Protein AF-A0A0S8IGB0-F1 (afdb_monomer_lite)

Radius of gyration: 24.28 Å; chains: 1; bounding box: 56×36×68 Å

Secondary structure (DSSP, 8-state):
-HHHHHH-HHHHHHHHHTT-EEEETTSTT----GGGHHHHHTTPEEEEEEE-TTS-EEEEEE---EEE-TTS-EEESS-TTEEEEE-TT--EEEEEPPP-PPP--HHHHHHHHHHH---TTS-PPPTT---TT-SS-GGG-EEEEEE-TTSS-EEEEEE--EEEEES-GGGEEEEE-------

Foldseek 3Di:
DQVCCPVPPVNVVVCVVQVKDKDFPPPPPDDDPPLCVVVVVVPWAWTIKMAGNVGDIDTDTDAQDWDQDPVRDIDGPDPPQKDKAADSPFDKDKDWDADDADPDDPVNQVVCCVPPVDRLVDLDDDPVQPDDVDPDDSRQKHWYWDADPVNPDIDIDIDGGMDTDTPCPVRMDMDGRNDPPPD

pLDDT: mean 73.14, std 13.61, range [37.69, 95.06]

Structure (mmCIF, N/CA/C/O backbone):
data_AF-A0A0S8IGB0-F1
#
_entry.id   AF-A0A0S8IGB0-F1
#
loop_
_atom_site.group_PDB
_atom_site.id
_atom_site.type_symbol
_atom_site.label_atom_id
_atom_site.label_alt_id
_atom_site.label_comp_id
_atom_site.label_asym_id
_atom_site.label_entity_id
_atom_site.label_seq_id
_atom_site.pdbx_PDB_ins_code
_atom_site.Cartn_x
_atom_site.Cartn_y
_atom_site.Cartn_z
_atom_site.occupancy
_atom_site.B_iso_or_equiv
_atom_site.auth_seq_id
_atom_site.auth_comp_id
_atom_site.auth_asym_id
_atom_site.auth_atom_id
_atom_site.pdbx_PDB_model_num
ATOM 1 N N . VAL A 1 1 ? -22.659 -4.753 5.254 1.00 42.91 1 VAL A N 1
ATOM 2 C CA . VAL A 1 1 ? -21.774 -4.886 6.440 1.00 42.91 1 VAL A CA 1
ATOM 3 C C . VAL A 1 1 ? -21.699 -3.584 7.231 1.00 42.91 1 VAL A C 1
ATOM 5 O O . VAL A 1 1 ? -22.091 -3.554 8.387 1.00 42.91 1 VAL A O 1
ATOM 8 N N . LEU A 1 2 ? -21.299 -2.484 6.592 1.00 37.69 2 LEU A N 1
ATOM 9 C CA . LEU A 1 2 ? -21.148 -1.159 7.207 1.00 37.69 2 LEU A CA 1
ATOM 10 C C . LEU A 1 2 ? -22.386 -0.547 7.901 1.00 37.69 2 LEU A C 1
ATOM 12 O O . LEU A 1 2 ? -22.234 -0.044 9.013 1.00 37.69 2 LEU A O 1
ATOM 16 N N . PRO A 1 3 ? -23.603 -0.619 7.327 1.00 43.34 3 PRO A N 1
ATOM 17 C CA . PRO A 1 3 ? -24.798 -0.076 7.981 1.00 43.34 3 PRO A CA 1
ATOM 18 C C . PRO A 1 3 ? -25.201 -0.860 9.233 1.00 43.34 3 PRO A C 1
ATOM 20 O O . PRO A 1 3 ? -25.806 -0.298 10.137 1.00 43.34 3 PRO A O 1
ATOM 23 N N . VAL A 1 4 ? -24.856 -2.151 9.280 1.00 47.28 4 VAL A N 1
ATOM 24 C CA . VAL A 1 4 ? -25.221 -3.054 10.378 1.00 47.28 4 VAL A CA 1
ATOM 25 C C . VAL A 1 4 ? -24.395 -2.728 11.617 1.00 47.28 4 VAL A C 1
ATOM 27 O O . VAL A 1 4 ? -24.946 -2.632 12.693 1.00 47.28 4 VAL A O 1
ATOM 30 N N . ILE A 1 5 ? -23.095 -2.459 11.483 1.00 52.78 5 ILE A N 1
ATOM 31 C CA . ILE A 1 5 ? -22.251 -2.154 12.652 1.00 52.78 5 ILE A CA 1
ATOM 32 C C . ILE A 1 5 ? -22.551 -0.757 13.221 1.00 52.78 5 ILE A C 1
ATOM 34 O O . ILE A 1 5 ? -22.529 -0.568 14.432 1.00 52.78 5 ILE A O 1
ATOM 38 N N . LEU A 1 6 ? -22.826 0.226 12.356 1.00 52.72 6 LEU A N 1
ATOM 39 C CA . LEU A 1 6 ? -22.996 1.626 12.765 1.00 52.72 6 LEU A CA 1
ATOM 40 C C . LEU A 1 6 ? -24.375 1.927 13.371 1.00 52.72 6 LEU A C 1
ATOM 42 O O . LEU A 1 6 ? -24.471 2.783 14.249 1.00 52.72 6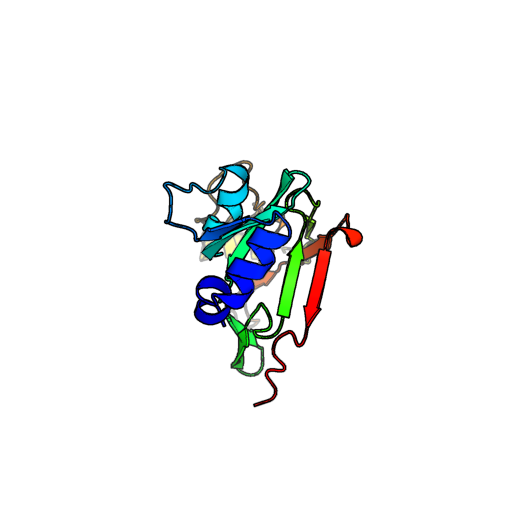 LEU A O 1
ATOM 46 N N . ASN A 1 7 ? -25.422 1.226 12.923 1.00 56.19 7 ASN A N 1
ATOM 47 C CA . ASN A 1 7 ? -26.809 1.506 13.310 1.00 56.19 7 ASN A CA 1
ATOM 48 C C . ASN A 1 7 ? -27.430 0.431 14.223 1.00 56.19 7 ASN A C 1
ATOM 50 O O . ASN A 1 7 ? -28.622 0.505 14.514 1.00 56.19 7 ASN A O 1
ATOM 54 N N . ASP A 1 8 ? -26.668 -0.574 14.661 1.00 60.28 8 ASP A N 1
ATOM 55 C CA . ASP A 1 8 ? -27.166 -1.608 15.574 1.00 60.28 8 ASP A CA 1
ATOM 56 C C . ASP A 1 8 ? -27.196 -1.089 17.018 1.00 60.28 8 ASP A C 1
ATOM 58 O O . ASP A 1 8 ? -26.167 -0.850 17.659 1.00 60.28 8 ASP A O 1
ATOM 62 N N . THR A 1 9 ? -28.412 -0.933 17.541 1.00 62.12 9 THR A N 1
ATOM 63 C CA . THR A 1 9 ? -28.688 -0.447 18.899 1.00 62.12 9 THR A CA 1
ATOM 64 C C . THR A 1 9 ? -28.087 -1.336 19.984 1.00 62.12 9 THR A C 1
ATOM 66 O O . THR A 1 9 ? -27.756 -0.854 21.063 1.00 62.12 9 THR A O 1
ATOM 69 N N . THR A 1 10 ? -27.906 -2.626 19.706 1.00 58.50 10 THR A N 1
ATOM 70 C CA . THR A 1 10 ? -27.293 -3.597 20.619 1.00 58.50 10 THR A CA 1
ATOM 71 C C . THR A 1 10 ? -25.809 -3.291 20.779 1.00 58.50 10 THR A C 1
ATOM 73 O O . THR A 1 10 ? -25.300 -3.215 21.897 1.00 58.50 10 THR A O 1
ATOM 76 N N . ILE A 1 11 ? -25.115 -3.046 19.664 1.00 59.38 11 ILE A N 1
ATOM 77 C CA . ILE A 1 11 ? -23.692 -2.686 19.661 1.00 59.38 11 ILE A CA 1
ATOM 78 C C . ILE A 1 11 ? -23.485 -1.351 20.384 1.00 59.38 11 ILE A C 1
ATOM 80 O O . ILE A 1 11 ? -22.578 -1.242 21.210 1.00 59.38 11 ILE A O 1
ATOM 84 N N . GLN A 1 12 ? -24.358 -0.370 20.143 1.00 56.41 12 GLN A N 1
ATOM 85 C CA . GLN A 1 12 ? -24.311 0.928 20.823 1.00 56.41 12 GLN A CA 1
ATOM 86 C C . GLN A 1 12 ? -24.519 0.793 22.345 1.00 56.41 12 GLN A C 1
ATOM 88 O O . GLN A 1 12 ? -23.729 1.332 23.118 1.00 56.41 12 GLN A O 1
ATOM 93 N N . GLN A 1 13 ? -25.497 -0.002 22.796 1.00 59.00 13 GLN A N 1
ATOM 94 C CA . GLN A 1 13 ? -25.748 -0.239 24.226 1.00 59.00 13 GLN A CA 1
ATOM 95 C C . GLN A 1 13 ? -24.611 -1.000 24.927 1.00 59.00 13 GLN A C 1
ATOM 97 O O . GLN A 1 13 ? -24.269 -0.698 26.074 1.00 59.00 13 GLN A O 1
ATOM 102 N N . PHE A 1 14 ? -23.997 -1.985 24.261 1.00 57.25 14 PHE A N 1
ATOM 103 C CA . PHE A 1 14 ? -22.838 -2.695 24.814 1.00 57.25 14 PHE A CA 1
ATOM 104 C C . PHE A 1 14 ? -21.581 -1.824 24.865 1.00 57.25 14 PHE A C 1
ATOM 106 O O . PHE A 1 14 ? -20.769 -1.993 25.781 1.00 57.25 14 PHE A O 1
ATOM 113 N N . ALA A 1 15 ? -21.418 -0.907 23.909 1.00 54.31 15 ALA A N 1
ATOM 114 C CA . ALA A 1 15 ? -20.332 0.061 23.914 1.00 54.31 15 ALA A CA 1
ATOM 115 C C . ALA A 1 15 ? -20.469 1.021 25.108 1.00 54.31 15 ALA A C 1
ATOM 117 O O . ALA A 1 15 ? -19.534 1.115 25.907 1.00 54.31 15 ALA A O 1
ATOM 118 N N . ASP A 1 16 ? -21.654 1.604 25.315 1.00 53.16 16 ASP A N 1
ATOM 119 C CA . ASP A 1 16 ? -21.925 2.522 26.431 1.00 53.16 16 ASP A CA 1
ATOM 120 C C . ASP A 1 16 ? -21.742 1.857 27.804 1.00 53.16 16 ASP A C 1
ATOM 122 O O . ASP A 1 16 ? -21.031 2.386 28.661 1.00 53.16 16 ASP A O 1
ATOM 126 N N . ASN A 1 17 ? -22.270 0.643 28.005 1.00 54.41 17 ASN A N 1
ATOM 127 C CA . ASN A 1 17 ? -22.127 -0.083 29.278 1.00 54.41 17 ASN A CA 1
ATOM 128 C C . ASN A 1 17 ? -20.678 -0.444 29.631 1.00 54.41 17 ASN A C 1
ATOM 130 O O . ASN A 1 17 ? -20.369 -0.726 30.790 1.00 54.41 17 ASN A O 1
ATOM 134 N N . ARG A 1 18 ? -19.780 -0.477 28.643 1.00 56.22 18 ARG A N 1
ATOM 135 C CA . ARG A 1 18 ? -18.363 -0.781 28.852 1.00 56.22 18 ARG A CA 1
ATOM 136 C C . ARG A 1 18 ? -17.461 0.440 28.715 1.00 56.22 18 ARG A C 1
ATOM 138 O O . ARG A 1 18 ? -16.256 0.255 28.831 1.00 56.22 18 ARG A O 1
ATOM 145 N N . GLY A 1 19 ? -18.001 1.645 28.504 1.00 59.03 19 GLY A N 1
ATOM 146 C CA . GLY A 1 19 ? -17.234 2.885 28.335 1.00 59.03 19 GLY A CA 1
ATOM 147 C C . GLY A 1 19 ? -16.513 3.004 26.987 1.00 59.03 19 GLY A C 1
ATOM 148 O O . GLY A 1 19 ? -15.515 3.719 26.882 1.00 59.03 19 GLY A O 1
ATOM 149 N N . PHE A 1 20 ? -16.966 2.267 25.972 1.00 58.69 20 PHE A N 1
ATOM 150 C CA . PHE A 1 20 ? -16.517 2.433 24.596 1.00 58.69 20 PHE A CA 1
ATOM 151 C C . PHE A 1 20 ? -17.403 3.460 23.896 1.00 58.69 20 PHE A C 1
ATOM 153 O O . PHE A 1 20 ? -18.622 3.401 23.991 1.00 58.69 20 PHE A O 1
ATOM 160 N N . GLN A 1 21 ? -16.791 4.378 23.155 1.00 65.44 21 GLN A N 1
ATOM 161 C CA . GLN A 1 21 ? -17.517 5.343 22.328 1.00 65.44 21 GLN A CA 1
ATOM 162 C C . GLN A 1 21 ? -17.227 5.046 20.867 1.00 65.44 21 GLN A C 1
ATOM 164 O O . GLN A 1 21 ? -16.059 4.908 20.512 1.00 65.44 21 GLN A O 1
ATOM 169 N N . MET A 1 22 ? -18.261 4.959 20.033 1.00 70.00 22 MET A N 1
ATOM 170 C CA . MET A 1 22 ? -18.132 4.859 18.581 1.00 70.00 22 MET A CA 1
ATOM 171 C C . MET A 1 22 ? -18.822 6.065 17.952 1.00 70.00 22 MET A C 1
ATOM 173 O O . MET A 1 22 ? -19.990 6.316 18.230 1.00 70.00 22 MET A O 1
ATOM 177 N N . ILE A 1 23 ? -18.107 6.818 17.118 1.00 70.25 23 ILE A N 1
ATOM 178 C CA . ILE A 1 23 ? -18.667 7.976 16.411 1.00 70.25 23 ILE A CA 1
ATOM 179 C C . ILE A 1 23 ? -18.397 7.814 14.922 1.00 70.25 23 ILE A C 1
ATOM 181 O O . ILE A 1 23 ? -17.270 7.528 14.501 1.00 70.25 23 ILE A O 1
ATOM 185 N N . ARG A 1 24 ? -19.447 7.999 14.125 1.00 72.69 24 ARG A N 1
ATOM 186 C CA . ARG A 1 24 ? -19.395 7.927 12.669 1.00 72.69 24 ARG A CA 1
ATOM 187 C C . ARG A 1 24 ? -18.683 9.148 12.083 1.00 72.69 24 ARG A C 1
ATOM 189 O O . ARG A 1 24 ? -18.838 10.273 12.553 1.00 72.69 24 ARG A O 1
ATOM 196 N N . ALA A 1 25 ? -17.924 8.927 11.015 1.00 67.06 25 ALA A N 1
ATOM 197 C CA . ALA A 1 25 ? -17.335 9.995 10.227 1.00 67.06 25 ALA A CA 1
ATOM 198 C C . ALA A 1 25 ? -18.433 10.905 9.645 1.00 67.06 25 ALA A C 1
ATOM 200 O O . ALA A 1 25 ? -19.363 10.423 9.000 1.00 67.06 25 ALA A O 1
ATOM 201 N N . GLY A 1 26 ? -18.315 12.216 9.878 1.00 63.62 26 GLY A N 1
ATOM 202 C CA . GLY A 1 26 ? -19.279 13.229 9.428 1.00 63.62 26 GLY A CA 1
ATOM 203 C C . GLY A 1 26 ? -20.368 13.593 10.445 1.00 63.62 26 GLY A C 1
ATOM 204 O O . GLY A 1 26 ? -21.073 14.576 10.238 1.00 63.62 26 GLY A O 1
ATOM 205 N N . GLU A 1 27 ? -20.478 12.872 11.563 1.00 63.06 27 GLU A N 1
ATOM 206 C CA . GLU A 1 27 ? -21.337 13.250 12.692 1.00 63.06 27 GLU A CA 1
ATOM 207 C C . GLU A 1 27 ? -20.527 13.994 13.774 1.00 63.06 27 GLU A C 1
ATOM 209 O O . GLU A 1 27 ? -19.309 13.842 13.883 1.00 63.06 27 GLU A O 1
ATOM 214 N N . ASN A 1 28 ? -21.198 14.831 14.575 1.00 65.25 28 ASN A N 1
ATOM 215 C CA . ASN A 1 28 ? -20.624 15.537 15.735 1.00 65.25 28 ASN A CA 1
ATOM 216 C C . ASN A 1 28 ? -19.366 16.391 15.457 1.00 65.25 28 ASN A C 1
ATOM 218 O O . ASN A 1 28 ? -18.467 16.451 16.295 1.00 65.25 28 ASN A O 1
ATOM 222 N N . ASN A 1 29 ? -19.285 17.066 14.301 1.00 67.75 29 ASN A N 1
ATOM 223 C CA . ASN A 1 29 ? -18.112 17.860 13.885 1.00 67.75 29 ASN A CA 1
ATOM 224 C C . ASN A 1 29 ? -16.791 17.069 13.904 1.00 67.75 29 ASN A C 1
ATOM 226 O O . ASN A 1 29 ? -15.711 17.640 14.088 1.00 67.75 29 ASN A O 1
ATOM 230 N N . TRP A 1 30 ? -16.859 15.748 13.728 1.00 75.94 30 TRP A N 1
ATOM 231 C CA . TRP A 1 30 ? -15.665 14.925 13.684 1.00 75.94 30 TRP A CA 1
ATOM 232 C C . TRP A 1 30 ? -14.766 15.326 12.510 1.00 75.94 30 TRP A C 1
ATOM 234 O O . TRP A 1 30 ? -15.211 15.414 11.365 1.00 75.94 30 TRP A O 1
ATOM 244 N N . SER A 1 31 ? -13.479 15.516 12.799 1.00 81.50 31 SER A N 1
ATOM 245 C CA . SER A 1 31 ? -12.436 15.690 11.794 1.00 81.50 31 SER A CA 1
ATOM 246 C C . SER A 1 31 ? -11.405 14.577 11.924 1.00 81.50 31 SER A C 1
ATOM 248 O O . SER A 1 31 ? -11.019 14.176 13.027 1.00 81.50 31 SER A O 1
ATOM 250 N N . LEU A 1 32 ? -10.952 14.064 10.782 1.00 85.31 32 LEU A N 1
ATOM 251 C CA . LEU A 1 32 ? -9.868 13.099 10.746 1.00 85.31 32 LEU A CA 1
ATOM 252 C C . LEU A 1 32 ? -8.560 13.805 11.149 1.00 85.31 32 LEU A C 1
ATOM 254 O O . LEU A 1 32 ? -8.207 14.816 10.537 1.00 85.31 32 LEU A O 1
ATOM 258 N N . PRO A 1 33 ? -7.797 13.294 12.133 1.00 88.81 33 PRO A N 1
ATOM 259 C CA . PRO A 1 33 ? -6.503 13.877 12.459 1.00 88.81 33 PRO A CA 1
ATOM 260 C C . PRO A 1 33 ? -5.576 13.890 11.240 1.00 88.81 33 PRO A C 1
ATOM 262 O O . PRO A 1 33 ? -5.439 12.872 10.560 1.00 88.81 33 PRO A O 1
ATOM 265 N N . ALA A 1 34 ? -4.861 14.998 11.024 1.00 89.12 34 ALA A N 1
ATOM 266 C CA . ALA A 1 34 ? -4.029 15.221 9.833 1.00 89.12 34 ALA A CA 1
ATOM 267 C C . ALA A 1 34 ? -3.048 14.071 9.523 1.00 89.12 34 ALA A C 1
ATOM 269 O O . ALA A 1 34 ? -2.804 13.745 8.365 1.00 89.12 34 ALA A O 1
ATOM 270 N N . ARG A 1 35 ? -2.536 13.380 10.552 1.00 85.06 35 ARG A N 1
ATOM 271 C CA . ARG A 1 35 ? -1.638 12.217 10.396 1.00 85.06 35 ARG A CA 1
ATOM 272 C C . ARG A 1 35 ? -2.249 11.032 9.632 1.00 85.06 35 ARG A C 1
ATOM 274 O O . ARG A 1 35 ? -1.504 10.185 9.142 1.00 85.06 35 ARG A O 1
ATOM 281 N N . TYR A 1 36 ? -3.576 10.943 9.575 1.00 89.44 36 TYR A N 1
ATOM 282 C CA . TYR A 1 36 ? -4.312 9.886 8.883 1.00 89.44 36 TYR A CA 1
ATOM 283 C C . TYR A 1 36 ? -4.792 10.304 7.491 1.00 89.44 36 TYR A C 1
ATOM 285 O O . TYR A 1 36 ? -5.255 9.446 6.746 1.00 89.44 36 TYR A O 1
ATOM 293 N N . GLN A 1 37 ? -4.633 11.577 7.112 1.00 88.69 37 GLN A N 1
ATOM 294 C CA . GLN A 1 37 ? -5.034 12.080 5.796 1.00 88.69 37 GLN A CA 1
ATOM 295 C C . GLN A 1 37 ? -4.365 11.298 4.659 1.00 88.69 37 GLN A C 1
ATOM 297 O O . GLN A 1 37 ? -5.023 10.936 3.692 1.00 88.69 37 GLN A O 1
ATOM 302 N N . LYS A 1 38 ? -3.105 10.886 4.858 1.00 85.62 38 LYS A N 1
ATOM 303 C CA . LYS A 1 38 ? -2.354 10.026 3.929 1.00 85.62 38 LYS A CA 1
ATOM 304 C C . LYS A 1 38 ? -3.081 8.738 3.520 1.00 85.62 38 LYS A C 1
ATOM 306 O O . LYS A 1 38 ? -2.812 8.211 2.450 1.00 85.62 38 LYS A O 1
ATOM 311 N N . PHE A 1 39 ? -3.957 8.199 4.372 1.00 88.69 39 PHE A N 1
ATOM 312 C CA . PHE A 1 39 ? -4.731 6.999 4.054 1.00 88.69 39 PHE A CA 1
ATOM 313 C C . PHE A 1 39 ? -5.919 7.330 3.152 1.00 88.69 39 PHE A C 1
ATOM 315 O O . PHE A 1 39 ? -6.205 6.580 2.226 1.00 88.69 39 PHE A O 1
ATOM 322 N N . VAL A 1 40 ? -6.554 8.482 3.368 1.00 88.50 40 VAL A N 1
ATOM 323 C CA . VAL A 1 40 ? -7.613 8.987 2.487 1.00 88.50 40 VAL A CA 1
ATOM 324 C C . VAL A 1 40 ? -7.052 9.324 1.112 1.00 88.50 40 VAL A C 1
ATOM 326 O O . VAL A 1 40 ? -7.614 8.914 0.102 1.00 88.50 40 VAL A O 1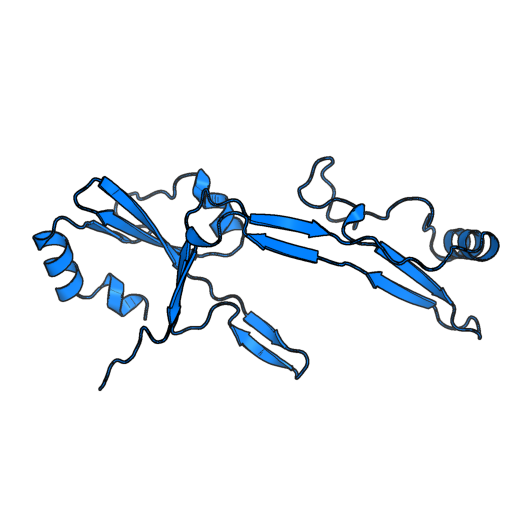
ATOM 329 N N . ASP A 1 41 ? -5.887 9.966 1.073 1.00 86.12 41 ASP A N 1
ATOM 330 C CA . ASP A 1 41 ? -5.183 10.275 -0.174 1.00 86.12 41 ASP A CA 1
ATOM 331 C C . ASP A 1 41 ? -4.752 8.996 -0.925 1.00 86.12 41 ASP A C 1
ATOM 333 O O . ASP A 1 41 ? -4.623 9.003 -2.147 1.00 86.12 41 ASP A O 1
ATOM 337 N N . ALA A 1 42 ? -4.569 7.881 -0.203 1.00 82.50 42 ALA A N 1
ATOM 338 C CA . ALA A 1 42 ? -4.312 6.551 -0.760 1.00 82.50 42 ALA A CA 1
ATOM 339 C C . ALA A 1 42 ? -5.593 5.780 -1.154 1.00 82.50 42 ALA A C 1
ATOM 341 O O . ALA A 1 42 ? -5.508 4.625 -1.571 1.00 82.50 42 ALA A O 1
ATOM 342 N N . GLY A 1 43 ? -6.772 6.399 -1.030 1.00 85.31 43 GLY A N 1
ATOM 343 C CA . GLY A 1 43 ? -8.059 5.840 -1.451 1.00 85.31 43 GLY A CA 1
ATOM 344 C C . GLY A 1 43 ? -8.868 5.139 -0.355 1.00 85.31 43 GLY A C 1
ATOM 345 O O . GLY A 1 43 ? -9.868 4.498 -0.670 1.00 85.31 43 GLY A O 1
ATOM 346 N N . LEU A 1 44 ? -8.475 5.233 0.920 1.00 89.38 44 LEU A N 1
ATOM 347 C CA . LEU A 1 44 ? -9.279 4.699 2.023 1.00 89.38 44 LEU A CA 1
ATOM 348 C C . LEU A 1 44 ? -10.407 5.668 2.396 1.00 89.38 44 LEU A C 1
ATOM 350 O O . LEU A 1 44 ? -10.201 6.870 2.548 1.00 89.38 44 LEU A O 1
ATOM 354 N N . THR A 1 45 ? -11.601 5.137 2.641 1.00 89.19 45 THR A N 1
ATOM 355 C CA . THR A 1 45 ? -12.750 5.948 3.063 1.00 89.19 45 THR A CA 1
ATOM 356 C C . THR A 1 45 ? -12.855 5.946 4.588 1.00 89.19 45 THR A C 1
ATOM 358 O O . THR A 1 45 ? -12.999 4.871 5.171 1.00 89.19 45 THR A O 1
ATOM 361 N N . PRO A 1 46 ? -12.789 7.098 5.279 1.00 89.19 46 PRO A N 1
ATOM 362 C CA . PRO A 1 46 ? -12.985 7.147 6.723 1.00 89.19 46 PRO A CA 1
ATOM 363 C C . PRO A 1 46 ? -14.441 6.829 7.077 1.00 89.19 46 PRO A C 1
ATOM 365 O O . PRO A 1 46 ? -15.365 7.417 6.520 1.00 89.19 46 PRO A O 1
ATOM 368 N N . ILE A 1 47 ? -14.647 5.912 8.021 1.00 87.00 47 ILE A N 1
ATOM 369 C CA . ILE A 1 47 ? -15.983 5.422 8.390 1.00 87.00 47 ILE A CA 1
ATOM 370 C C . ILE A 1 47 ? -16.377 5.882 9.785 1.00 87.00 47 ILE A C 1
ATOM 372 O O . ILE A 1 47 ? -17.488 6.364 9.992 1.00 87.00 47 ILE A O 1
ATOM 376 N N . ALA A 1 48 ? -15.499 5.655 10.758 1.00 85.44 48 ALA A N 1
ATOM 377 C CA . ALA A 1 48 ? -15.780 5.878 12.167 1.00 85.44 48 ALA A CA 1
ATOM 378 C C . ALA A 1 48 ? -14.481 5.901 12.971 1.00 85.44 48 ALA A C 1
ATOM 380 O O . ALA A 1 48 ? -13.411 5.545 12.476 1.00 85.44 48 ALA A O 1
ATOM 381 N N . TRP A 1 49 ? -14.582 6.257 14.241 1.00 85.31 49 TRP A N 1
ATOM 382 C CA . TRP A 1 49 ? -13.533 6.012 15.217 1.00 85.31 49 TRP A CA 1
ATOM 383 C C . TRP A 1 49 ? -14.138 5.448 16.496 1.00 85.31 49 TRP A C 1
ATOM 385 O O . TRP A 1 49 ? -15.314 5.677 16.789 1.00 85.31 49 TRP A O 1
ATOM 395 N N . PHE A 1 50 ? -13.332 4.696 17.242 1.00 81.00 50 PHE A N 1
ATOM 396 C CA . PHE A 1 50 ? -13.718 4.176 18.541 1.00 81.00 50 PHE A CA 1
ATOM 397 C C . PHE A 1 50 ? -12.709 4.528 19.629 1.00 81.00 50 PHE A C 1
ATOM 399 O O . PHE A 1 50 ? -11.495 4.480 19.416 1.00 81.00 50 PHE A O 1
ATOM 406 N N . MET A 1 51 ? -13.217 4.879 20.807 1.00 80.50 51 MET A N 1
ATOM 407 C CA . MET A 1 51 ? -12.424 5.083 22.014 1.00 80.50 51 MET A CA 1
ATOM 408 C C . MET A 1 51 ? -12.636 3.927 22.973 1.00 80.50 51 MET A C 1
ATOM 410 O O . MET A 1 51 ? -13.763 3.523 23.233 1.00 80.50 51 MET A O 1
ATOM 414 N N . THR A 1 52 ? -11.545 3.422 23.527 1.00 77.81 52 THR A N 1
ATOM 415 C CA . THR A 1 52 ? -11.582 2.484 24.650 1.00 77.81 52 THR A CA 1
ATOM 416 C C . THR A 1 52 ? -11.722 3.229 25.978 1.00 77.81 52 THR A C 1
ATOM 418 O O . THR A 1 52 ? -11.289 4.379 26.071 1.00 77.81 52 THR A O 1
ATOM 421 N N . PRO A 1 53 ? -12.166 2.556 27.052 1.00 71.38 53 PRO A N 1
ATOM 422 C CA . PRO A 1 53 ? -12.282 3.164 28.385 1.00 71.38 53 PRO A CA 1
ATOM 423 C C . PRO A 1 53 ? -10.963 3.706 28.938 1.00 71.38 53 PRO A C 1
ATOM 425 O O . PRO A 1 53 ? -10.936 4.595 29.780 1.00 71.38 53 PRO A O 1
ATOM 428 N N . ARG A 1 54 ? -9.837 3.167 28.455 1.00 73.38 54 ARG A N 1
ATOM 429 C CA . ARG A 1 54 ? -8.484 3.602 28.828 1.00 73.38 54 ARG A CA 1
ATOM 430 C C . ARG A 1 54 ? -7.952 4.730 27.934 1.00 73.38 54 ARG A C 1
ATOM 432 O O . ARG A 1 54 ? -6.752 4.985 27.944 1.00 73.38 54 ARG A O 1
ATOM 439 N N . GLY A 1 55 ? -8.810 5.349 27.122 1.00 74.38 55 GLY A N 1
ATOM 440 C CA . GLY A 1 55 ? -8.476 6.479 26.254 1.00 74.38 55 GLY A CA 1
ATOM 441 C C . GLY A 1 55 ? -7.717 6.121 24.974 1.00 74.38 55 GLY A C 1
ATOM 442 O O . GLY A 1 55 ? -7.240 7.013 24.282 1.00 74.38 55 GLY A O 1
ATOM 443 N N . ARG A 1 56 ? -7.574 4.834 24.620 1.00 76.69 56 ARG A N 1
ATOM 444 C CA . ARG A 1 56 ? -6.989 4.456 23.318 1.00 76.69 56 ARG A CA 1
ATOM 445 C C . ARG A 1 56 ? -8.003 4.683 22.209 1.00 76.69 56 ARG A C 1
ATOM 447 O O . ARG A 1 56 ? -9.132 4.215 22.332 1.00 76.69 56 ARG A O 1
ATOM 454 N N . THR A 1 57 ? -7.572 5.337 21.140 1.00 83.25 57 THR A N 1
ATOM 455 C CA . THR A 1 57 ? -8.397 5.653 19.974 1.00 83.25 57 THR A CA 1
ATOM 456 C C . THR A 1 57 ? -8.014 4.778 18.794 1.00 83.25 57 THR A C 1
ATOM 458 O O . THR A 1 57 ? -6.833 4.605 18.495 1.00 83.25 57 THR A O 1
ATOM 461 N N . PHE A 1 58 ? -9.015 4.299 18.080 1.00 85.44 58 PHE A N 1
ATOM 462 C CA . PHE A 1 58 ? -8.862 3.536 16.859 1.00 85.44 58 PHE A CA 1
ATOM 463 C C . PHE A 1 58 ? -9.706 4.171 15.762 1.00 85.44 58 PHE A C 1
ATOM 465 O O . PHE A 1 58 ? -10.794 4.676 16.023 1.00 85.44 58 PHE A O 1
ATOM 472 N N . TYR A 1 59 ? -9.200 4.137 14.537 1.00 88.69 59 TYR A N 1
ATOM 473 C CA . TYR A 1 59 ? -9.843 4.741 13.377 1.00 88.69 59 TYR A CA 1
ATOM 474 C C . TYR A 1 59 ? -10.196 3.638 12.391 1.00 88.69 59 TYR A C 1
ATOM 476 O O . TYR A 1 59 ? -9.371 2.770 12.109 1.00 88.69 59 TYR A O 1
ATOM 484 N N . LEU A 1 60 ? -11.430 3.670 11.907 1.00 89.00 60 LEU A N 1
ATOM 485 C CA . LEU A 1 60 ? -11.997 2.676 11.016 1.00 89.00 60 LEU A CA 1
ATOM 486 C C . LEU A 1 60 ? -12.074 3.249 9.603 1.00 89.00 60 LEU A C 1
ATOM 488 O O . LEU A 1 60 ? -12.618 4.337 9.391 1.00 89.00 60 LEU A O 1
ATOM 492 N N . PHE A 1 61 ? -11.551 2.489 8.648 1.00 90.44 61 PHE A N 1
ATOM 493 C CA . PHE A 1 61 ? -11.507 2.851 7.239 1.00 90.44 61 PHE A CA 1
ATOM 494 C C . PHE A 1 61 ? -12.058 1.717 6.378 1.00 90.44 61 PHE A C 1
ATOM 496 O O . PHE A 1 61 ? -11.900 0.546 6.721 1.00 90.44 61 PHE A O 1
ATOM 503 N N . GLY A 1 62 ? -12.703 2.078 5.273 1.00 88.81 62 GLY A N 1
ATOM 504 C CA . GLY A 1 62 ? -13.131 1.164 4.220 1.00 88.81 62 GLY A CA 1
ATOM 505 C C . GLY A 1 62 ? -12.145 1.205 3.064 1.00 88.81 62 GLY A C 1
ATOM 506 O O . GLY A 1 62 ? -11.581 2.264 2.772 1.00 88.81 62 GLY A O 1
ATOM 507 N N . TYR A 1 63 ? -11.939 0.062 2.417 1.00 88.81 63 TYR A N 1
ATOM 508 C CA . TYR A 1 63 ? -11.070 -0.047 1.256 1.00 88.81 63 TYR A CA 1
ATOM 509 C C . TYR A 1 63 ? -11.688 -0.980 0.217 1.00 88.81 63 TYR A C 1
ATOM 511 O O . TYR A 1 63 ? -11.731 -2.192 0.413 1.00 88.81 63 TYR A O 1
ATOM 519 N N . ASP A 1 64 ? -12.133 -0.393 -0.892 1.00 86.81 64 ASP A N 1
ATOM 520 C CA . ASP A 1 64 ? -12.866 -1.086 -1.960 1.00 86.81 64 ASP A CA 1
ATOM 521 C C . ASP A 1 64 ? -12.010 -1.250 -3.228 1.00 86.81 64 ASP A C 1
ATOM 523 O O . ASP A 1 64 ? -12.524 -1.357 -4.341 1.00 86.81 64 ASP A O 1
ATOM 527 N N . GLY A 1 65 ? -10.683 -1.228 -3.069 1.00 86.62 65 GLY A N 1
ATOM 528 C CA . GLY A 1 65 ? -9.748 -1.395 -4.175 1.00 86.62 65 GLY A CA 1
ATOM 529 C C . GLY A 1 65 ? -9.904 -2.766 -4.832 1.00 86.62 65 GLY A C 1
ATOM 530 O O . GLY A 1 65 ? -9.918 -3.789 -4.146 1.00 86.62 65 GLY A O 1
ATOM 531 N N . ILE A 1 66 ? -9.991 -2.777 -6.160 1.00 91.38 66 ILE A N 1
ATOM 532 C CA . ILE A 1 66 ? -10.058 -3.990 -6.978 1.00 91.38 66 ILE A CA 1
ATOM 533 C C . ILE A 1 66 ? -8.801 -4.123 -7.835 1.00 91.38 66 ILE A C 1
ATOM 535 O O . ILE A 1 66 ? -8.223 -3.127 -8.273 1.00 91.38 66 ILE A O 1
ATOM 539 N N . VAL A 1 67 ? -8.388 -5.360 -8.069 1.00 90.75 67 VAL A N 1
ATOM 540 C CA . VAL A 1 67 ? -7.293 -5.736 -8.958 1.00 90.75 67 VAL A CA 1
ATOM 541 C C . VAL A 1 67 ? -7.795 -6.805 -9.920 1.00 90.75 67 VAL A C 1
ATOM 543 O O . VAL A 1 67 ? -8.637 -7.621 -9.558 1.00 90.75 67 VAL A O 1
ATOM 546 N N . THR A 1 68 ? -7.302 -6.779 -11.151 1.00 95.06 68 THR A N 1
ATOM 547 C CA . THR A 1 68 ? -7.528 -7.851 -12.121 1.00 95.06 68 THR A CA 1
ATOM 548 C C . THR A 1 68 ? -6.288 -8.728 -12.137 1.00 95.06 68 THR A C 1
ATOM 550 O O . THR A 1 68 ? -5.182 -8.200 -12.268 1.00 95.06 68 THR A O 1
ATOM 553 N N . ASP A 1 69 ? -6.461 -10.030 -11.947 1.00 91.06 69 ASP A N 1
ATOM 554 C CA . ASP A 1 69 ? -5.352 -10.980 -12.003 1.00 91.06 69 ASP A CA 1
ATOM 555 C C . ASP A 1 69 ? -4.950 -11.330 -13.448 1.00 91.06 69 ASP A C 1
ATOM 557 O O . ASP A 1 69 ? -5.551 -10.866 -14.420 1.00 91.06 69 ASP A O 1
ATOM 561 N N . ASP A 1 70 ? -3.911 -12.155 -13.595 1.00 92.00 70 ASP A N 1
ATOM 562 C CA . ASP A 1 70 ? -3.390 -12.578 -14.902 1.00 92.00 70 ASP A CA 1
ATOM 563 C C . ASP A 1 70 ? -4.397 -13.419 -15.712 1.00 92.00 70 ASP A C 1
ATOM 565 O O . ASP A 1 70 ? -4.262 -13.535 -16.932 1.00 92.00 70 ASP A O 1
ATOM 569 N N . ALA A 1 71 ? -5.406 -14.004 -15.055 1.00 93.88 71 ALA A N 1
ATOM 570 C CA . ALA A 1 71 ? -6.490 -14.737 -15.705 1.00 93.88 71 ALA A CA 1
ATOM 571 C C . ALA A 1 71 ? -7.628 -13.810 -16.174 1.00 93.88 71 ALA A C 1
ATOM 573 O O . ALA A 1 71 ? -8.493 -14.237 -16.940 1.00 93.88 71 ALA A O 1
ATOM 574 N N . GLY A 1 72 ? -7.601 -12.536 -15.773 1.00 92.81 72 GLY A N 1
ATOM 575 C CA . GLY A 1 72 ? -8.637 -11.555 -16.073 1.00 92.81 72 GLY A CA 1
ATOM 576 C C . GLY A 1 72 ? -9.747 -11.487 -15.024 1.00 92.81 72 GLY A C 1
ATOM 577 O O . GLY A 1 72 ? -10.707 -10.736 -15.220 1.00 92.81 72 GLY A O 1
ATOM 578 N N . ASP A 1 73 ? -9.631 -12.216 -13.913 1.00 93.56 73 ASP A N 1
ATOM 579 C CA . ASP A 1 73 ? -10.633 -12.215 -12.855 1.00 93.56 73 ASP A CA 1
ATOM 580 C C . ASP A 1 73 ? -10.462 -10.988 -11.953 1.00 93.56 73 ASP A C 1
ATOM 582 O O . ASP A 1 73 ? -9.360 -10.607 -11.548 1.00 93.56 73 ASP A O 1
ATOM 586 N N . VAL A 1 74 ? -11.583 -10.340 -11.632 1.00 92.69 74 VAL A N 1
ATOM 587 C CA . VAL A 1 74 ? -11.606 -9.166 -10.753 1.00 92.69 74 VAL A CA 1
ATOM 588 C C . VAL A 1 74 ? -11.673 -9.625 -9.301 1.00 92.69 74 VAL A C 1
ATOM 590 O O . VAL A 1 74 ? -12.624 -10.287 -8.888 1.00 92.69 74 VAL A O 1
ATOM 593 N N . GLN A 1 75 ? -10.690 -9.213 -8.507 1.00 90.06 75 GLN A N 1
ATOM 594 C CA . GLN A 1 75 ? -10.571 -9.538 -7.092 1.00 90.06 75 GLN A CA 1
ATOM 595 C C . GLN A 1 75 ? -10.467 -8.267 -6.244 1.00 90.06 75 GLN A C 1
ATOM 597 O O . GLN A 1 75 ? -9.920 -7.252 -6.673 1.00 90.06 75 GLN A O 1
ATOM 602 N N . TYR A 1 76 ? -10.973 -8.312 -5.012 1.00 86.75 76 TYR A N 1
ATOM 603 C CA . TYR A 1 76 ? -10.760 -7.230 -4.049 1.00 86.75 76 TYR A CA 1
ATOM 604 C C . TYR A 1 76 ? -9.362 -7.334 -3.438 1.00 86.75 76 TYR A C 1
ATOM 606 O O . TYR A 1 76 ? -8.960 -8.403 -2.984 1.00 86.75 76 TYR A O 1
ATOM 614 N N . LEU A 1 77 ? -8.646 -6.209 -3.360 1.00 87.00 77 LEU A N 1
ATOM 615 C CA . LEU A 1 77 ? -7.325 -6.130 -2.726 1.00 87.00 77 LEU A CA 1
ATOM 616 C C . LEU A 1 77 ? -7.375 -6.468 -1.231 1.00 87.00 77 LEU A C 1
ATOM 618 O O . LEU A 1 77 ? -6.429 -7.036 -0.688 1.00 87.00 77 LEU A O 1
ATOM 622 N N . MET A 1 78 ? -8.477 -6.124 -0.564 1.00 85.00 78 MET A N 1
ATOM 623 C CA . MET A 1 78 ? -8.770 -6.556 0.798 1.00 85.00 78 MET A CA 1
ATOM 624 C C . MET A 1 78 ? -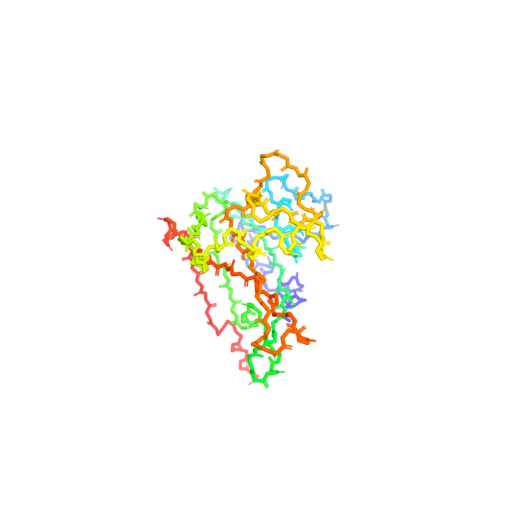9.944 -7.545 0.765 1.00 85.00 78 MET A C 1
ATOM 626 O O . MET A 1 78 ? -10.998 -7.205 0.225 1.00 85.00 78 MET A O 1
ATOM 630 N N . PRO A 1 79 ? -9.814 -8.751 1.347 1.00 81.75 79 PRO A N 1
ATOM 631 C CA . PRO A 1 79 ? -10.916 -9.705 1.401 1.00 81.75 79 PRO A CA 1
ATOM 632 C C . PRO A 1 79 ? -12.152 -9.105 2.085 1.00 81.75 79 PRO A C 1
ATOM 634 O O . PRO A 1 79 ? -12.059 -8.606 3.205 1.00 81.75 79 PRO A O 1
ATOM 637 N N . GLN A 1 80 ? -13.327 -9.215 1.455 1.00 80.12 80 GLN A N 1
ATOM 638 C CA . GLN A 1 80 ? -14.575 -8.612 1.959 1.00 80.12 80 GLN A CA 1
ATOM 639 C C . GLN A 1 80 ? -15.024 -9.143 3.333 1.00 80.12 80 GLN A C 1
ATOM 641 O O . GLN A 1 80 ? -15.748 -8.465 4.058 1.00 80.12 80 GLN A O 1
ATOM 646 N N . ASN A 1 81 ? -14.571 -10.343 3.705 1.00 80.88 81 ASN A N 1
ATOM 647 C CA . ASN A 1 81 ? -14.870 -10.980 4.989 1.00 80.88 81 ASN A CA 1
ATOM 648 C C . ASN A 1 81 ? -13.717 -10.855 5.998 1.00 80.88 81 ASN A C 1
ATOM 650 O O . ASN A 1 81 ? -13.650 -11.638 6.949 1.00 80.88 81 ASN A O 1
ATOM 654 N N . GLY A 1 82 ? -12.789 -9.921 5.780 1.00 79.06 82 GLY A N 1
ATOM 655 C CA . GLY A 1 82 ? -11.633 -9.702 6.639 1.00 79.06 82 GLY A CA 1
ATOM 656 C C . GLY A 1 82 ? -11.629 -8.331 7.309 1.00 79.06 82 GLY A C 1
ATOM 657 O O . GLY A 1 82 ? -12.135 -7.354 6.766 1.00 79.06 82 GLY A O 1
ATOM 658 N N . PHE A 1 83 ? -11.013 -8.251 8.487 1.00 84.38 83 PHE A N 1
ATOM 659 C CA . PHE A 1 83 ? -10.605 -6.991 9.106 1.00 84.38 83 PHE A CA 1
ATOM 660 C C . PHE A 1 83 ? -9.090 -6.961 9.234 1.00 84.38 83 PHE A C 1
ATOM 662 O O . PHE A 1 83 ? -8.488 -7.895 9.760 1.00 84.38 83 PHE A O 1
ATOM 669 N N . PHE A 1 84 ? -8.484 -5.861 8.805 1.00 88.19 84 PHE A N 1
ATOM 670 C CA . PHE A 1 84 ? -7.057 -5.614 8.940 1.00 88.19 84 PHE A CA 1
ATOM 671 C C . PHE A 1 84 ? -6.825 -4.555 10.015 1.00 88.19 84 PHE A C 1
ATOM 673 O O . PHE A 1 84 ? -7.289 -3.420 9.902 1.00 88.19 84 PHE A O 1
ATOM 680 N N . PHE A 1 85 ? -6.113 -4.939 11.068 1.00 88.38 85 PHE A N 1
ATOM 681 C CA . PHE A 1 85 ? -5.668 -4.055 12.132 1.00 88.38 85 PHE A CA 1
ATOM 682 C C . PHE A 1 85 ? -4.203 -3.711 11.913 1.00 88.38 85 PHE A C 1
ATOM 684 O O . PHE A 1 85 ? -3.358 -4.592 11.771 1.00 88.38 85 PHE A O 1
ATOM 691 N N . ALA A 1 86 ? -3.909 -2.417 11.930 1.00 88.88 86 ALA A N 1
ATOM 692 C CA . ALA A 1 86 ? -2.567 -1.904 11.739 1.00 88.88 86 ALA A CA 1
ATOM 693 C C . ALA A 1 86 ? -2.290 -0.745 12.688 1.00 88.88 86 ALA A C 1
ATOM 695 O O . ALA A 1 86 ? -3.136 0.129 12.905 1.00 88.88 86 ALA A O 1
ATOM 696 N N . TYR A 1 87 ? -1.066 -0.689 13.202 1.00 88.00 87 TYR A N 1
ATOM 697 C CA . TYR A 1 87 ? -0.564 0.514 13.846 1.00 88.00 87 TYR A CA 1
ATOM 698 C C . TYR A 1 87 ? -0.041 1.495 12.791 1.00 88.00 87 TYR A C 1
ATOM 700 O O . TYR A 1 87 ? 0.883 1.201 12.042 1.00 88.00 87 TYR A O 1
ATOM 708 N N . SER A 1 88 ? -0.582 2.713 12.749 1.00 84.56 88 SER A N 1
ATOM 709 C CA . SER A 1 88 ? -0.206 3.711 11.731 1.00 84.56 88 SER A CA 1
ATOM 710 C C . SER A 1 88 ? 1.232 4.231 11.827 1.00 84.56 88 SER A C 1
ATOM 712 O O . SER A 1 88 ? 1.695 4.902 10.902 1.00 84.56 88 SER A O 1
ATOM 714 N N . GLY A 1 89 ? 1.886 4.015 12.972 1.00 82.75 89 GLY A N 1
ATOM 715 C CA . GLY A 1 89 ? 3.300 4.323 13.183 1.00 82.75 89 GLY A CA 1
ATOM 716 C C . GLY A 1 89 ? 4.223 3.150 12.860 1.00 82.75 89 GLY A C 1
ATOM 717 O O . GLY A 1 89 ? 5.431 3.291 13.025 1.00 82.75 89 GLY A O 1
ATOM 718 N N . ALA A 1 90 ? 3.673 2.011 12.423 1.00 85.00 90 ALA A N 1
ATOM 719 C CA . ALA A 1 90 ? 4.470 0.866 12.038 1.00 85.00 90 ALA A CA 1
ATOM 720 C C . ALA A 1 90 ? 5.317 1.199 10.809 1.00 85.00 90 ALA A C 1
ATOM 722 O O . ALA A 1 90 ? 4.823 1.770 9.829 1.00 85.00 90 ALA A O 1
ATOM 723 N N . ARG A 1 91 ? 6.598 0.840 10.853 1.00 81.12 91 ARG A N 1
ATOM 724 C CA . ARG A 1 91 ? 7.498 1.062 9.725 1.00 81.12 91 ARG A CA 1
ATOM 725 C C . ARG A 1 91 ? 7.239 0.021 8.634 1.00 81.12 91 ARG A C 1
ATOM 727 O O . ARG A 1 91 ? 7.402 -1.180 8.848 1.00 81.12 91 ARG A O 1
ATOM 734 N N . CYS A 1 92 ? 6.838 0.515 7.466 1.00 82.38 92 CYS A N 1
ATOM 735 C CA . CYS A 1 92 ? 6.738 -0.252 6.230 1.00 82.38 92 CYS A CA 1
ATOM 736 C C . CYS A 1 92 ? 7.741 0.341 5.249 1.00 82.38 92 CYS A C 1
ATOM 738 O O . CYS A 1 92 ? 7.552 1.464 4.775 1.00 82.38 92 CYS A O 1
ATOM 740 N N . ASP A 1 93 ? 8.819 -0.389 4.991 1.00 79.12 93 ASP A N 1
ATOM 741 C CA . ASP A 1 93 ? 9.829 0.030 4.036 1.00 79.12 93 ASP A CA 1
ATOM 742 C C . ASP A 1 93 ? 9.514 -0.559 2.661 1.00 79.12 93 ASP A C 1
ATOM 744 O O . ASP A 1 93 ? 8.916 -1.628 2.513 1.00 79.12 93 ASP A O 1
ATOM 748 N N . ARG A 1 94 ? 9.948 0.162 1.635 1.00 78.06 94 ARG A N 1
ATOM 749 C CA . ARG A 1 94 ? 9.931 -0.312 0.257 1.00 78.06 94 ARG A CA 1
ATOM 750 C C . ARG A 1 94 ? 11.353 -0.331 -0.255 1.00 78.06 94 ARG A C 1
ATOM 752 O O . ARG A 1 94 ? 12.056 0.678 -0.187 1.00 78.06 94 ARG A O 1
ATOM 759 N N . TYR A 1 95 ? 11.749 -1.483 -0.752 1.00 81.44 95 TYR A N 1
ATOM 760 C CA . TYR A 1 95 ? 13.052 -1.719 -1.338 1.00 81.44 95 TYR A CA 1
ATOM 761 C C . TYR A 1 95 ? 12.874 -1.988 -2.822 1.00 81.44 95 TYR A C 1
ATOM 763 O O . TYR A 1 95 ? 11.858 -2.537 -3.243 1.00 81.44 95 TYR A O 1
ATOM 771 N N . PHE A 1 96 ? 13.862 -1.582 -3.605 1.00 80.75 96 PHE A N 1
ATOM 772 C CA . PHE A 1 96 ? 13.907 -1.858 -5.031 1.00 80.75 96 PHE A CA 1
ATOM 773 C C . PHE A 1 96 ? 15.194 -2.620 -5.307 1.00 80.75 96 PHE A C 1
ATOM 775 O O . PHE A 1 96 ? 16.270 -2.193 -4.883 1.00 80.75 96 PHE A O 1
ATOM 782 N N . GLY A 1 97 ? 15.060 -3.781 -5.944 1.00 73.62 97 GLY A N 1
ATOM 783 C CA . GLY A 1 97 ? 16.199 -4.576 -6.384 1.00 73.62 97 GLY A CA 1
ATOM 784 C C . GLY A 1 97 ? 17.031 -3.852 -7.451 1.00 73.62 97 GLY A C 1
ATOM 785 O O . GLY A 1 97 ? 16.593 -2.836 -7.998 1.00 73.62 97 GLY A O 1
ATOM 786 N N . PRO A 1 98 ? 18.235 -4.361 -7.757 1.00 74.44 98 PRO A N 1
ATOM 787 C CA . PRO A 1 98 ? 19.051 -3.812 -8.832 1.00 74.44 98 PRO A CA 1
ATOM 788 C C . PRO A 1 98 ? 18.323 -3.938 -10.177 1.00 74.44 98 PRO A C 1
ATOM 790 O O . PRO A 1 98 ? 17.679 -4.950 -10.451 1.00 74.44 98 PRO A O 1
ATOM 793 N N . GLY A 1 99 ? 18.434 -2.910 -11.020 1.00 67.75 99 GLY A N 1
ATOM 794 C CA . GLY A 1 99 ? 17.924 -2.963 -12.388 1.00 67.75 99 GLY A CA 1
ATOM 795 C C . GLY A 1 99 ? 18.790 -3.873 -13.258 1.00 67.75 99 GLY A C 1
ATOM 796 O O . GLY A 1 99 ? 20.012 -3.739 -13.270 1.00 67.75 99 GLY A O 1
ATOM 797 N N . GLU A 1 100 ? 18.160 -4.776 -14.003 1.00 65.25 100 GLU A N 1
ATOM 798 C CA . GLU A 1 100 ? 18.821 -5.611 -15.009 1.00 65.25 100 GLU A CA 1
ATOM 799 C C . GLU A 1 100 ? 18.601 -5.000 -16.398 1.00 65.25 100 GLU A C 1
ATOM 801 O O . GLU A 1 100 ? 17.696 -5.389 -17.142 1.00 65.25 100 GLU A O 1
ATOM 806 N N . VAL A 1 101 ? 19.417 -4.002 -16.732 1.00 63.03 101 VAL A N 1
ATOM 807 C CA . VAL A 1 101 ? 19.400 -3.370 -18.057 1.00 63.03 101 VAL A CA 1
ATOM 808 C C . VAL A 1 101 ? 20.331 -4.149 -18.982 1.00 63.03 101 VAL A C 1
ATOM 810 O O . VAL A 1 101 ? 21.408 -4.577 -18.559 1.00 63.03 101 VAL A O 1
ATOM 813 N N . LEU A 1 102 ? 19.933 -4.343 -20.244 1.00 62.56 102 LEU A N 1
ATOM 814 C CA . LEU A 1 102 ? 20.851 -4.891 -21.241 1.00 62.56 102 LEU A CA 1
ATOM 815 C C . LEU A 1 102 ? 22.078 -3.971 -21.354 1.00 62.56 102 LEU A C 1
ATOM 817 O O . LEU A 1 102 ? 21.935 -2.750 -21.244 1.00 62.56 102 LEU A O 1
ATOM 821 N N . PRO A 1 103 ? 23.290 -4.517 -21.560 1.00 63.66 103 PRO A N 1
ATOM 822 C CA . PRO A 1 103 ? 24.463 -3.685 -21.770 1.00 63.66 103 PRO A CA 1
ATOM 823 C C . PRO A 1 103 ? 24.204 -2.784 -22.975 1.00 63.66 103 PRO A C 1
ATOM 825 O O . PRO A 1 103 ? 23.959 -3.253 -24.087 1.00 63.66 103 PRO A O 1
ATOM 828 N N . ALA A 1 104 ? 24.209 -1.481 -22.725 1.00 61.25 104 ALA A N 1
ATOM 829 C CA . ALA A 1 104 ? 23.901 -0.508 -23.744 1.00 61.25 104 ALA A CA 1
ATOM 830 C C . ALA A 1 104 ? 25.100 -0.383 -24.691 1.00 61.25 104 ALA A C 1
ATOM 832 O O . ALA A 1 104 ? 26.129 0.198 -24.348 1.00 61.25 104 ALA A O 1
ATOM 833 N N . ASP A 1 105 ? 24.977 -0.976 -25.875 1.00 69.75 105 ASP A N 1
ATOM 834 C CA . ASP A 1 105 ? 25.937 -0.795 -26.957 1.00 69.75 105 ASP A CA 1
ATOM 835 C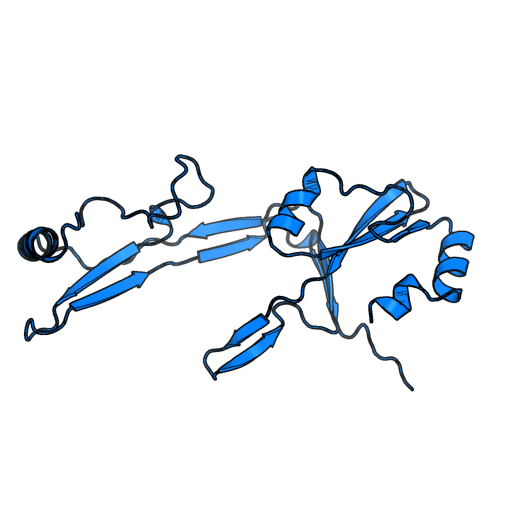 C . ASP A 1 105 ? 25.952 0.691 -27.393 1.00 69.75 105 ASP A C 1
ATOM 837 O O . ASP A 1 105 ? 24.883 1.249 -27.674 1.00 69.75 105 ASP A O 1
ATOM 841 N N . PRO A 1 106 ? 27.122 1.360 -27.452 1.00 69.06 106 PRO A N 1
ATOM 842 C CA . PRO A 1 106 ? 27.222 2.785 -27.782 1.00 69.06 106 PRO A CA 1
ATOM 843 C C . PRO A 1 106 ? 26.573 3.171 -29.117 1.00 69.06 106 PRO A C 1
ATOM 845 O O . PRO A 1 106 ? 26.013 4.262 -29.243 1.00 69.06 106 PRO A O 1
ATOM 848 N N . ILE A 1 107 ? 26.614 2.275 -30.108 1.00 71.50 107 ILE A N 1
ATOM 849 C CA . ILE A 1 107 ? 25.992 2.494 -31.422 1.00 71.50 107 ILE A CA 1
ATOM 850 C C . ILE A 1 107 ? 24.470 2.515 -31.272 1.00 71.50 107 ILE A C 1
ATOM 852 O O . ILE A 1 107 ? 23.781 3.398 -31.788 1.00 71.50 107 ILE A O 1
ATOM 856 N N . THR A 1 108 ? 23.952 1.567 -30.501 1.00 64.25 108 THR A N 1
ATOM 857 C CA . THR A 1 108 ? 22.529 1.427 -30.221 1.00 64.25 108 THR A CA 1
ATOM 858 C C . THR A 1 108 ? 21.998 2.628 -29.421 1.00 64.25 108 THR A C 1
ATOM 860 O O . THR A 1 108 ? 20.960 3.181 -29.780 1.00 64.25 108 THR A O 1
ATOM 863 N N . GLN A 1 109 ? 22.737 3.131 -28.422 1.00 68.06 109 GLN A N 1
ATOM 864 C CA . GLN A 1 109 ? 22.366 4.348 -27.676 1.00 68.06 109 GLN A CA 1
ATOM 865 C C . GLN A 1 109 ? 22.257 5.598 -28.561 1.00 68.06 109 GLN A C 1
ATOM 867 O O . GLN A 1 109 ? 21.308 6.371 -28.417 1.00 68.06 109 GLN A O 1
ATOM 872 N N . GLN A 1 110 ? 23.197 5.799 -29.491 1.00 71.50 110 GLN A N 1
ATOM 873 C CA . GLN A 1 110 ? 23.133 6.917 -30.440 1.00 71.50 110 GLN A CA 1
ATOM 874 C C . GLN A 1 110 ? 21.929 6.806 -31.377 1.00 71.50 110 GLN A C 1
ATOM 876 O O . GLN A 1 110 ? 21.244 7.800 -31.617 1.00 71.50 110 GLN A O 1
ATOM 881 N N . LEU A 1 111 ? 21.635 5.598 -31.863 1.00 69.31 111 LEU A N 1
ATOM 882 C CA . LEU A 1 111 ? 20.446 5.318 -32.667 1.00 69.31 111 LEU A CA 1
ATOM 883 C C . LEU A 1 111 ? 19.150 5.618 -31.903 1.00 69.31 111 LEU A C 1
ATOM 885 O O . LEU A 1 111 ? 18.239 6.225 -32.462 1.00 69.31 111 LEU A O 1
ATOM 889 N N . TYR A 1 112 ? 19.085 5.282 -30.614 1.00 64.12 112 TYR A N 1
ATOM 890 C CA . TYR A 1 112 ? 17.933 5.586 -29.761 1.00 64.12 112 TYR A CA 1
ATOM 891 C C . TYR A 1 112 ? 17.745 7.073 -29.492 1.00 64.12 112 TYR A C 1
ATOM 893 O O . TYR A 1 112 ? 16.625 7.580 -29.602 1.00 64.12 112 TYR A O 1
ATOM 901 N N . SER A 1 113 ? 18.834 7.781 -29.194 1.00 69.38 113 SER A N 1
ATOM 902 C CA . SER A 1 113 ? 18.811 9.236 -29.060 1.00 69.38 113 SER A CA 1
ATOM 903 C C . SER A 1 113 ? 18.336 9.896 -30.358 1.00 69.38 113 SER A C 1
ATOM 905 O O . SER A 1 113 ? 17.505 10.802 -30.323 1.00 69.38 113 SER A O 1
ATOM 907 N N . TYR A 1 114 ? 18.770 9.378 -31.511 1.00 73.56 114 TYR A N 1
ATOM 908 C CA . TYR A 1 114 ? 18.353 9.867 -32.822 1.00 73.56 114 TYR A CA 1
ATOM 909 C C . TYR A 1 114 ? 16.877 9.573 -33.147 1.00 73.56 114 TYR A C 1
ATOM 911 O O . TYR A 1 114 ? 16.181 10.446 -33.662 1.00 73.56 114 TYR A O 1
ATOM 919 N N . TRP A 1 115 ? 16.373 8.372 -32.846 1.00 69.12 115 TRP A N 1
ATOM 920 C CA . TRP A 1 115 ? 14.999 7.971 -33.185 1.00 69.12 115 TRP A CA 1
ATOM 921 C C . TRP A 1 115 ? 13.932 8.495 -32.224 1.00 69.12 115 TRP A C 1
ATOM 923 O O . TRP A 1 115 ? 12.833 8.830 -32.662 1.00 69.12 115 TRP A O 1
ATOM 933 N N . PHE A 1 116 ? 14.230 8.554 -30.926 1.00 68.19 116 PHE A N 1
ATOM 934 C CA . PHE A 1 116 ? 13.231 8.839 -29.892 1.00 68.19 116 PHE A CA 1
ATOM 935 C C . PHE A 1 116 ? 13.546 10.082 -29.060 1.00 68.19 116 PHE A C 1
ATOM 937 O O . PHE A 1 116 ? 12.743 10.453 -28.205 1.00 68.19 116 PHE A O 1
ATOM 944 N N . GLY A 1 117 ? 14.701 10.723 -29.272 1.00 66.81 117 GLY A N 1
ATOM 945 C CA . GLY A 1 117 ? 15.142 11.849 -28.445 1.00 66.81 117 GLY A CA 1
ATOM 946 C C . GLY A 1 117 ? 15.379 11.461 -26.982 1.00 66.81 117 GLY A C 1
ATOM 947 O O . GLY A 1 117 ? 15.378 12.329 -26.112 1.00 66.81 117 GLY A O 1
ATOM 948 N N . MET A 1 118 ? 15.527 10.163 -26.697 1.00 63.47 118 MET A N 1
ATOM 949 C CA . MET A 1 118 ? 15.722 9.636 -25.349 1.00 63.47 118 MET A CA 1
ATOM 950 C C . MET A 1 118 ? 17.213 9.475 -25.075 1.00 63.47 118 MET A C 1
ATOM 952 O O . MET A 1 118 ? 17.931 8.832 -25.840 1.00 63.47 118 MET A O 1
ATOM 956 N N . ASP A 1 119 ? 17.671 10.055 -23.972 1.00 64.94 119 ASP A N 1
ATOM 957 C CA . ASP A 1 119 ? 19.015 9.821 -23.467 1.00 64.94 119 ASP A CA 1
ATOM 958 C C . ASP A 1 119 ? 18.999 8.602 -22.538 1.00 64.94 119 ASP A C 1
ATOM 960 O O . ASP A 1 119 ? 18.523 8.669 -21.406 1.00 64.94 119 ASP A O 1
ATOM 964 N N . MET A 1 120 ? 19.521 7.481 -23.036 1.00 59.84 120 MET A N 1
ATOM 965 C CA . MET A 1 120 ? 19.652 6.225 -22.289 1.00 59.84 120 MET A CA 1
ATOM 966 C C . MET A 1 120 ? 20.723 6.290 -21.184 1.00 59.84 120 MET A C 1
ATOM 968 O O . MET A 1 120 ? 20.823 5.365 -20.380 1.00 59.84 120 MET A O 1
ATOM 972 N N . SER A 1 121 ? 21.534 7.355 -21.136 1.00 59.94 121 SER A N 1
ATOM 973 C CA . SER A 1 121 ? 22.521 7.586 -20.073 1.00 59.94 121 SER A CA 1
ATOM 974 C C . SER A 1 121 ? 21.926 8.280 -18.844 1.00 59.94 121 SER A C 1
ATOM 976 O O . SER A 1 121 ? 22.539 8.275 -17.773 1.00 59.94 121 SER A O 1
ATOM 978 N N . VAL A 1 122 ? 20.714 8.834 -18.966 1.00 58.34 122 VAL A N 1
ATOM 979 C CA . VAL A 1 122 ? 20.016 9.524 -17.881 1.00 58.34 122 VAL A CA 1
ATOM 980 C C . VAL A 1 122 ? 18.821 8.682 -17.428 1.00 58.34 122 VAL A C 1
ATOM 982 O O . VAL A 1 122 ? 17.990 8.298 -18.251 1.00 58.34 122 VAL A O 1
ATOM 985 N N . PRO A 1 123 ? 18.669 8.412 -16.118 1.00 57.00 123 PRO A N 1
ATOM 986 C CA . PRO A 1 123 ? 17.486 7.740 -15.598 1.00 57.00 123 PRO A CA 1
ATOM 987 C C . PRO A 1 123 ? 16.218 8.514 -15.979 1.00 57.00 123 PRO A C 1
ATOM 989 O O . PRO A 1 123 ? 15.981 9.625 -15.495 1.00 57.00 123 PRO A O 1
ATOM 992 N N . MET A 1 124 ? 15.400 7.940 -16.858 1.00 55.62 124 MET A N 1
ATOM 993 C CA . MET A 1 124 ? 14.172 8.583 -17.310 1.00 55.62 124 MET A CA 1
ATOM 994 C C . MET A 1 124 ? 13.142 8.606 -16.180 1.00 55.62 124 MET A C 1
ATOM 996 O O . MET A 1 124 ? 12.656 7.570 -15.732 1.00 55.62 124 MET A O 1
ATOM 1000 N N . ILE A 1 125 ? 12.771 9.807 -15.738 1.00 56.56 125 ILE A N 1
ATOM 1001 C CA . ILE A 1 125 ? 11.680 9.998 -14.785 1.00 56.56 125 ILE A CA 1
ATOM 1002 C C . ILE A 1 125 ? 10.375 10.143 -15.579 1.00 56.56 125 ILE A C 1
ATOM 1004 O O . ILE A 1 125 ? 10.287 11.032 -16.432 1.00 56.56 125 ILE A O 1
ATOM 1008 N N . PRO A 1 126 ? 9.333 9.331 -15.316 1.00 52.16 126 PRO A N 1
ATOM 1009 C CA . PRO A 1 126 ? 8.021 9.552 -15.909 1.00 52.16 126 PRO A CA 1
ATOM 1010 C C . PRO A 1 126 ? 7.555 10.985 -15.655 1.00 52.16 126 PRO A C 1
ATOM 1012 O O . PRO A 1 126 ? 7.616 11.467 -14.526 1.00 52.16 126 PRO A O 1
ATOM 1015 N N . ALA A 1 127 ? 7.029 11.6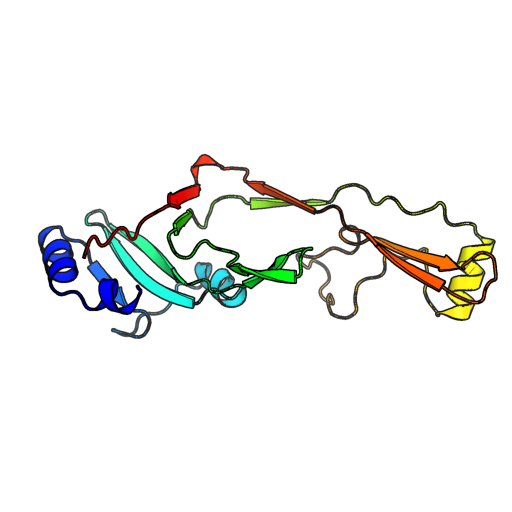61 -16.679 1.00 53.09 127 ALA A N 1
ATOM 1016 C CA . ALA A 1 127 ? 6.709 13.091 -16.621 1.00 53.09 127 ALA A CA 1
ATOM 1017 C C . ALA A 1 127 ? 5.720 13.493 -15.505 1.00 53.09 127 ALA A C 1
ATOM 1019 O O . ALA A 1 127 ? 5.555 14.679 -15.244 1.00 53.09 127 ALA A O 1
ATOM 1020 N N . LYS A 1 128 ? 5.048 12.540 -14.847 1.00 51.91 128 LYS A N 1
ATOM 1021 C CA . LYS A 1 128 ? 4.168 12.785 -13.692 1.00 51.91 128 LYS A CA 1
ATOM 1022 C C . LYS A 1 128 ? 4.891 12.761 -12.336 1.00 51.91 128 LYS A C 1
ATOM 1024 O O . LYS A 1 128 ? 4.320 13.208 -11.348 1.00 51.91 128 LYS A O 1
ATOM 1029 N N . ILE A 1 129 ? 6.136 12.293 -12.269 1.00 53.94 129 ILE A N 1
ATOM 1030 C CA . ILE A 1 129 ? 6.954 12.248 -11.050 1.00 53.94 129 ILE A CA 1
ATOM 1031 C C . ILE A 1 129 ? 7.880 13.472 -11.076 1.00 53.94 129 ILE A C 1
ATOM 1033 O O . ILE A 1 129 ? 9.055 13.387 -11.399 1.00 53.94 129 ILE A O 1
ATOM 1037 N N . LYS A 1 130 ? 7.324 14.664 -10.831 1.00 47.88 130 LYS A N 1
ATOM 1038 C CA . LYS A 1 130 ? 8.054 15.935 -11.018 1.00 47.88 130 LYS A CA 1
ATOM 1039 C C . LYS A 1 130 ? 8.724 16.498 -9.767 1.00 47.88 130 LYS A C 1
ATOM 1041 O O . LYS A 1 130 ? 9.366 17.533 -9.875 1.00 47.88 130 LYS A O 1
ATOM 1046 N N . ASN A 1 131 ? 8.587 15.863 -8.602 1.00 57.22 131 ASN A N 1
ATOM 1047 C CA . ASN A 1 131 ? 9.110 16.419 -7.352 1.00 57.22 131 ASN A CA 1
ATOM 1048 C C . ASN A 1 131 ? 10.511 15.857 -7.047 1.00 57.22 131 ASN A C 1
ATOM 1050 O O . ASN A 1 131 ? 10.616 14.672 -6.713 1.00 57.22 131 ASN A O 1
ATOM 1054 N N . PRO A 1 132 ? 11.581 16.677 -7.107 1.00 45.62 132 PRO A N 1
ATOM 1055 C CA . PRO A 1 132 ? 12.881 16.311 -6.551 1.00 45.62 132 PRO A CA 1
ATOM 1056 C C . PRO A 1 132 ? 12.715 16.001 -5.056 1.00 45.62 132 PRO A C 1
ATOM 1058 O O . PRO A 1 132 ? 12.093 16.776 -4.333 1.00 45.62 132 PRO A O 1
ATOM 1061 N N . GLY A 1 133 ? 13.212 14.850 -4.596 1.00 49.38 133 GLY A N 1
ATOM 1062 C CA . GLY A 1 133 ? 12.986 14.370 -3.221 1.00 49.38 133 GLY A CA 1
ATOM 1063 C C . GLY A 1 133 ? 11.633 13.682 -2.998 1.00 49.38 133 GLY A C 1
ATOM 1064 O O . GLY A 1 133 ? 11.259 13.401 -1.860 1.00 49.38 133 GLY A O 1
ATOM 1065 N N . GLY A 1 134 ? 10.891 13.398 -4.071 1.00 56.59 134 GLY A N 1
ATOM 1066 C CA . GLY A 1 134 ? 9.682 12.594 -4.011 1.00 56.59 134 GLY A CA 1
ATOM 1067 C C . GLY A 1 134 ? 9.939 11.179 -3.493 1.00 56.59 134 GLY A C 1
ATOM 1068 O O . GLY A 1 134 ? 11.021 10.611 -3.613 1.00 56.59 134 GLY A O 1
ATOM 1069 N N . ILE A 1 135 ? 8.878 10.587 -2.951 1.00 60.09 135 ILE A N 1
ATOM 1070 C CA . ILE A 1 135 ? 8.808 9.184 -2.539 1.00 60.09 135 ILE A CA 1
ATOM 1071 C C . ILE A 1 135 ? 9.261 8.262 -3.687 1.00 60.09 135 ILE A C 1
ATOM 1073 O O . ILE A 1 135 ? 9.915 7.255 -3.437 1.00 60.09 135 ILE A O 1
ATOM 1077 N N . VAL A 1 136 ? 8.978 8.590 -4.944 1.00 63.25 136 VAL A N 1
ATOM 1078 C CA . VAL A 1 136 ? 9.416 7.794 -6.096 1.00 63.25 136 VAL A CA 1
ATOM 1079 C C . VAL A 1 136 ? 10.734 8.334 -6.648 1.00 63.25 136 VAL A C 1
ATOM 1081 O O . VAL A 1 136 ? 10.784 9.485 -7.077 1.00 63.25 136 VAL A O 1
ATOM 1084 N N . THR A 1 137 ? 11.783 7.507 -6.667 1.00 63.41 137 THR A N 1
ATOM 1085 C CA . THR A 1 137 ? 13.065 7.851 -7.298 1.00 63.41 137 THR A CA 1
ATOM 1086 C C . THR A 1 137 ? 13.180 7.191 -8.677 1.00 63.41 137 THR A C 1
ATOM 1088 O O . THR A 1 137 ? 12.650 6.097 -8.873 1.00 63.41 137 THR A O 1
ATOM 1091 N N . PRO A 1 138 ? 13.877 7.810 -9.649 1.00 59.84 138 PRO A N 1
ATOM 1092 C CA . PRO A 1 138 ? 14.107 7.205 -10.967 1.00 59.84 138 PRO A CA 1
ATOM 1093 C C . PRO A 1 138 ? 14.757 5.817 -10.920 1.00 59.84 138 PRO A C 1
ATOM 1095 O O . PRO A 1 138 ? 14.547 5.012 -11.811 1.00 59.84 138 PRO A O 1
ATOM 1098 N N . GLN A 1 139 ? 15.512 5.503 -9.868 1.00 63.97 139 GLN A N 1
ATOM 1099 C CA . GLN A 1 139 ? 16.153 4.194 -9.694 1.00 63.97 139 GLN A CA 1
ATOM 1100 C C . GLN A 1 139 ? 15.151 3.062 -9.402 1.00 63.97 139 GLN A C 1
ATOM 1102 O O . GLN A 1 139 ? 15.530 1.898 -9.413 1.00 63.97 139 GLN A O 1
ATOM 1107 N N . MET A 1 140 ? 13.882 3.388 -9.130 1.00 73.31 140 MET A N 1
ATOM 1108 C CA . MET A 1 140 ? 12.815 2.412 -8.873 1.00 73.31 140 MET A CA 1
ATOM 1109 C C . MET A 1 140 ? 12.269 1.768 -10.153 1.00 73.31 140 MET A C 1
ATOM 1111 O O . MET A 1 140 ? 11.650 0.704 -10.086 1.00 73.31 140 MET A O 1
ATOM 1115 N N . PHE A 1 141 ? 12.473 2.414 -11.303 1.00 75.06 141 PHE A N 1
ATOM 1116 C CA . PHE A 1 141 ? 11.967 1.976 -12.599 1.00 75.06 141 PHE A CA 1
ATOM 1117 C C . PHE A 1 141 ? 13.083 2.087 -13.633 1.00 75.06 141 PHE A C 1
ATOM 1119 O O . PHE A 1 141 ? 13.581 3.174 -13.909 1.00 75.06 141 PHE A O 1
ATOM 1126 N N . SER A 1 142 ? 13.473 0.964 -14.219 1.00 72.25 142 SER A N 1
ATOM 1127 C CA . SER A 1 142 ? 14.450 0.921 -15.301 1.00 72.25 142 SER A CA 1
ATOM 1128 C C . SER A 1 142 ? 13.708 0.794 -16.622 1.00 72.25 142 SER A C 1
ATOM 1130 O O . SER A 1 142 ? 12.908 -0.121 -16.795 1.00 72.25 142 SER A O 1
ATOM 1132 N N . CYS A 1 143 ? 13.943 1.716 -17.548 1.00 72.44 143 CYS A N 1
ATOM 1133 C CA . CYS A 1 143 ? 13.380 1.648 -18.891 1.00 72.44 143 CYS A CA 1
ATOM 1134 C C . CYS A 1 143 ? 14.477 1.260 -19.876 1.00 72.44 143 CYS A C 1
ATOM 1136 O O . CYS A 1 143 ? 15.584 1.786 -19.811 1.00 72.44 143 CYS A O 1
ATOM 1138 N N . ASP A 1 144 ? 14.149 0.349 -20.779 1.00 67.62 144 ASP A N 1
ATOM 1139 C CA . ASP A 1 144 ? 15.029 -0.142 -21.827 1.00 67.62 144 ASP A CA 1
ATOM 1140 C C . ASP A 1 144 ? 14.248 -0.218 -23.143 1.00 67.62 144 ASP A C 1
ATOM 1142 O O . ASP A 1 144 ? 13.037 -0.457 -23.143 1.00 67.62 144 ASP A O 1
ATOM 1146 N N . ALA A 1 145 ? 14.927 -0.001 -24.261 1.00 71.19 145 ALA A N 1
ATOM 1147 C CA . ALA A 1 145 ? 14.346 -0.107 -25.588 1.00 71.19 145 ALA A CA 1
ATOM 1148 C C . ALA A 1 145 ? 15.336 -0.806 -26.521 1.00 71.19 145 ALA A C 1
ATOM 1150 O O . ALA A 1 145 ? 16.494 -0.407 -26.612 1.00 71.19 145 ALA A O 1
ATOM 1151 N N . TYR A 1 146 ? 14.887 -1.845 -27.225 1.00 72.12 146 TYR A N 1
ATOM 1152 C CA . TYR A 1 146 ? 15.722 -2.589 -28.173 1.00 72.12 146 TYR A CA 1
ATOM 1153 C C . TYR A 1 146 ? 14.976 -2.866 -29.487 1.00 72.12 146 TYR A C 1
ATOM 1155 O O . TYR A 1 146 ? 13.761 -3.113 -29.473 1.00 72.12 146 TYR A O 1
ATOM 1163 N N . PRO A 1 147 ? 15.668 -2.802 -30.645 1.00 71.81 147 PRO A N 1
ATOM 1164 C CA . PRO A 1 147 ? 15.017 -2.999 -31.921 1.00 71.81 147 PRO A CA 1
ATOM 1165 C C . PRO A 1 147 ? 14.862 -4.502 -32.141 1.00 71.81 147 PRO A C 1
ATOM 1167 O O . PRO A 1 147 ? 15.673 -5.310 -31.684 1.00 71.81 147 PRO A O 1
ATOM 1170 N N . ALA A 1 148 ? 13.813 -4.905 -32.846 1.00 72.88 148 ALA A N 1
ATOM 1171 C CA . ALA A 1 148 ? 13.753 -6.255 -33.381 1.00 72.88 148 ALA A CA 1
ATOM 1172 C C . ALA A 1 148 ? 14.895 -6.442 -34.393 1.00 72.88 148 ALA A C 1
ATOM 1174 O O . ALA A 1 148 ? 15.308 -5.483 -35.041 1.00 72.88 148 ALA A O 1
ATOM 1175 N N . GLY A 1 149 ? 15.389 -7.672 -34.568 1.00 73.06 149 GLY A N 1
ATOM 1176 C CA . GLY A 1 149 ? 16.519 -7.954 -35.469 1.00 73.06 149 GLY A CA 1
ATOM 1177 C C . GLY A 1 149 ? 16.302 -7.556 -36.940 1.00 73.06 149 GLY A C 1
ATOM 1178 O O . GLY A 1 149 ? 17.255 -7.533 -37.708 1.00 73.06 149 GLY A O 1
ATOM 1179 N N . ASP A 1 150 ? 15.068 -7.225 -37.336 1.00 78.75 150 ASP A N 1
ATOM 1180 C CA . ASP A 1 150 ? 14.703 -6.709 -38.658 1.00 78.75 150 ASP A CA 1
ATOM 1181 C C . ASP A 1 150 ? 14.586 -5.169 -38.727 1.00 78.75 150 ASP A C 1
ATOM 1183 O O . ASP A 1 150 ? 14.255 -4.635 -39.786 1.00 78.75 150 ASP A O 1
ATOM 1187 N N . ASN A 1 151 ? 14.834 -4.457 -37.620 1.00 72.25 151 ASN A N 1
ATOM 1188 C CA . ASN A 1 151 ? 14.697 -3.005 -37.442 1.00 72.25 151 ASN A CA 1
ATOM 1189 C C . ASN A 1 151 ? 13.304 -2.427 -37.761 1.00 72.25 151 ASN A C 1
ATOM 1191 O O . ASN A 1 151 ? 13.159 -1.216 -37.920 1.00 72.25 151 ASN A O 1
ATOM 1195 N N . LYS A 1 152 ? 12.256 -3.258 -37.846 1.00 79.00 152 LYS A N 1
ATOM 1196 C CA . LYS A 1 152 ? 10.884 -2.795 -38.141 1.00 79.00 152 LYS A CA 1
ATOM 1197 C C . LYS A 1 152 ? 10.054 -2.530 -36.893 1.00 79.00 152 LYS A C 1
ATOM 1199 O O . LYS A 1 152 ? 8.972 -1.954 -36.984 1.00 79.00 152 LYS A O 1
ATOM 1204 N N . LYS A 1 153 ? 10.521 -3.000 -35.739 1.00 79.88 153 LYS A N 1
ATOM 1205 C CA . LYS A 1 153 ? 9.830 -2.895 -34.453 1.00 79.88 153 LYS A CA 1
ATOM 1206 C C . LYS A 1 153 ? 10.821 -2.479 -33.382 1.00 79.88 153 LYS A C 1
ATOM 1208 O O . LYS A 1 153 ? 11.987 -2.859 -33.441 1.00 79.88 153 LYS A O 1
ATOM 1213 N N . VAL A 1 154 ? 10.332 -1.753 -32.388 1.00 77.12 154 VAL A N 1
ATOM 1214 C CA . VAL A 1 154 ? 11.075 -1.431 -31.171 1.00 77.12 154 VAL A CA 1
ATOM 1215 C C . VAL A 1 154 ? 10.288 -1.988 -30.000 1.00 77.12 154 VAL A C 1
ATOM 1217 O O . VAL A 1 154 ? 9.087 -1.749 -29.884 1.00 77.12 154 VAL A O 1
ATOM 1220 N N . THR A 1 155 ? 10.962 -2.764 -29.160 1.00 76.69 155 THR A N 1
ATOM 1221 C CA . THR A 1 155 ? 10.399 -3.262 -27.910 1.00 76.69 155 THR A CA 1
ATOM 1222 C C . THR A 1 155 ? 10.824 -2.319 -26.809 1.00 76.69 155 THR A C 1
ATOM 1224 O O . THR A 1 155 ? 12.016 -2.148 -26.580 1.00 76.69 155 THR A O 1
ATOM 1227 N N . ILE A 1 156 ? 9.851 -1.712 -26.137 1.00 78.06 156 ILE A N 1
ATOM 1228 C CA . ILE A 1 156 ? 10.078 -0.867 -24.967 1.00 78.06 156 ILE A CA 1
ATOM 1229 C C . ILE A 1 156 ? 9.704 -1.692 -23.743 1.00 78.06 156 ILE A C 1
ATOM 1231 O O . ILE A 1 156 ? 8.617 -2.267 -23.678 1.00 78.06 156 ILE A O 1
ATOM 1235 N N . ARG A 1 157 ? 10.609 -1.759 -22.776 1.00 75.62 157 ARG A N 1
ATOM 1236 C CA . ARG A 1 157 ? 10.462 -2.531 -21.551 1.00 75.62 157 ARG A CA 1
ATOM 1237 C C . ARG A 1 157 ? 10.670 -1.611 -20.359 1.00 75.62 157 ARG A C 1
ATOM 1239 O O . ARG A 1 157 ? 11.687 -0.936 -20.266 1.00 75.62 157 ARG A O 1
ATOM 1246 N N . THR A 1 158 ? 9.736 -1.638 -19.416 1.00 78.62 158 THR A N 1
ATOM 1247 C CA . THR A 1 158 ? 9.927 -1.055 -18.086 1.00 78.62 158 THR A CA 1
ATOM 1248 C C . THR A 1 158 ? 10.059 -2.188 -17.083 1.00 78.62 158 THR A C 1
ATOM 1250 O O . THR A 1 158 ? 9.210 -3.072 -17.020 1.00 78.62 158 THR A O 1
ATOM 1253 N N . GLN A 1 159 ? 11.134 -2.168 -16.310 1.00 76.94 159 GLN A N 1
ATOM 1254 C CA . GLN A 1 159 ? 11.420 -3.110 -15.243 1.00 76.94 159 GLN A CA 1
ATOM 1255 C C . GLN A 1 159 ? 11.343 -2.393 -13.901 1.00 76.94 159 GLN A C 1
ATOM 1257 O O . GLN A 1 159 ? 11.774 -1.250 -13.749 1.00 76.94 159 GLN A O 1
ATOM 1262 N N . SER A 1 160 ? 10.812 -3.091 -12.908 1.00 81.12 160 SER A N 1
ATOM 1263 C CA . SER A 1 160 ? 10.878 -2.702 -11.508 1.00 81.12 160 SER A CA 1
ATOM 1264 C C . SER A 1 160 ? 10.945 -3.975 -10.676 1.00 81.12 160 SER A C 1
ATOM 1266 O O . SER A 1 160 ? 10.340 -4.981 -11.042 1.00 81.12 160 SER A O 1
ATOM 1268 N N . ALA A 1 161 ? 11.676 -3.933 -9.567 1.00 82.94 161 ALA A N 1
ATOM 1269 C CA . ALA A 1 161 ? 11.795 -5.051 -8.636 1.00 82.94 161 ALA A CA 1
ATOM 1270 C C . ALA A 1 161 ? 11.397 -4.602 -7.219 1.00 82.94 161 ALA A C 1
ATOM 1272 O O . ALA A 1 161 ? 12.267 -4.496 -6.349 1.00 82.94 161 ALA A O 1
ATOM 1273 N N . PRO A 1 162 ? 10.116 -4.253 -6.987 1.00 85.88 162 PRO A N 1
ATOM 1274 C CA . PRO A 1 162 ? 9.669 -3.746 -5.700 1.00 85.88 162 PRO A CA 1
ATOM 1275 C C . PRO A 1 162 ? 9.534 -4.870 -4.667 1.00 85.88 162 PRO A C 1
ATOM 1277 O O . PRO A 1 162 ? 8.999 -5.939 -4.949 1.00 85.88 162 PRO A O 1
ATOM 1280 N N . ILE A 1 163 ? 9.950 -4.587 -3.436 1.00 84.06 163 ILE A N 1
ATOM 1281 C CA . ILE A 1 163 ? 9.680 -5.402 -2.250 1.00 84.06 163 ILE A CA 1
ATOM 1282 C C . ILE A 1 163 ? 9.092 -4.490 -1.178 1.00 84.06 163 ILE A C 1
ATOM 1284 O O . ILE A 1 163 ? 9.705 -3.492 -0.795 1.00 84.06 163 ILE A O 1
ATOM 1288 N N . PHE A 1 164 ? 7.918 -4.853 -0.666 1.00 85.19 164 PHE A N 1
ATOM 1289 C CA . PHE A 1 164 ? 7.257 -4.159 0.437 1.00 85.19 164 PHE A CA 1
ATOM 1290 C C . PHE A 1 164 ? 7.428 -4.983 1.711 1.00 85.19 164 PHE A C 1
ATOM 1292 O O . PHE A 1 164 ? 6.724 -5.967 1.920 1.00 85.19 164 PHE A O 1
ATOM 1299 N N . ALA A 1 165 ? 8.397 -4.602 2.543 1.00 81.38 165 ALA A N 1
ATOM 1300 C CA . ALA A 1 165 ? 8.730 -5.332 3.758 1.00 81.38 165 ALA A CA 1
ATOM 1301 C C . ALA A 1 165 ? 8.264 -4.559 4.995 1.00 81.38 165 ALA A C 1
ATOM 1303 O O . ALA A 1 165 ? 8.559 -3.375 5.178 1.00 81.38 165 ALA A O 1
ATOM 1304 N N . THR A 1 166 ? 7.550 -5.247 5.880 1.00 82.44 166 THR A N 1
ATOM 1305 C CA . THR A 1 166 ? 7.172 -4.712 7.189 1.00 82.44 166 THR A CA 1
ATOM 1306 C C . THR A 1 166 ? 8.310 -4.942 8.175 1.00 82.44 166 THR A C 1
ATOM 1308 O O . THR A 1 166 ? 8.662 -6.088 8.447 1.00 82.44 166 THR A O 1
ATOM 1311 N N . THR A 1 167 ? 8.868 -3.876 8.750 1.00 79.88 167 THR A N 1
ATOM 1312 C CA . THR A 1 167 ? 9.914 -3.996 9.783 1.00 79.88 167 THR A CA 1
ATOM 1313 C C . THR A 1 167 ? 9.332 -4.459 11.124 1.00 79.88 167 THR A C 1
ATOM 1315 O O . THR A 1 167 ? 10.030 -5.057 11.934 1.00 79.88 167 THR A O 1
ATOM 1318 N N . GLN A 1 168 ? 8.052 -4.163 11.364 1.00 84.81 168 GLN A N 1
ATOM 1319 C CA . GLN A 1 168 ? 7.313 -4.477 12.591 1.00 84.81 168 GLN A CA 1
ATOM 1320 C C . GLN A 1 168 ? 6.101 -5.339 12.234 1.00 84.81 168 GLN A C 1
ATOM 1322 O O . GLN A 1 168 ? 4.978 -4.848 12.146 1.00 84.81 168 GLN A O 1
ATOM 1327 N N . THR A 1 169 ? 6.334 -6.619 11.941 1.00 81.75 169 THR A N 1
ATOM 1328 C CA . THR A 1 169 ? 5.277 -7.569 11.544 1.00 81.75 169 THR A CA 1
ATOM 1329 C C . THR A 1 169 ? 4.221 -7.768 12.631 1.00 81.75 169 THR A C 1
ATOM 1331 O O . THR A 1 169 ? 3.067 -8.035 12.324 1.00 81.75 169 THR A O 1
ATOM 1334 N N . ASP A 1 170 ? 4.603 -7.610 13.898 1.00 84.88 170 ASP A N 1
ATOM 1335 C CA . ASP A 1 170 ? 3.741 -7.707 15.081 1.00 84.88 170 ASP A CA 1
ATOM 1336 C C . ASP A 1 170 ? 2.758 -6.533 15.224 1.00 84.88 170 ASP A C 1
ATOM 1338 O O . ASP A 1 170 ? 1.778 -6.618 15.963 1.00 84.88 170 ASP A O 1
ATOM 1342 N N . ALA A 1 171 ? 2.987 -5.444 14.490 1.00 86.00 171 ALA A N 1
ATOM 1343 C CA . ALA A 1 171 ? 2.111 -4.282 14.459 1.00 86.00 171 ALA A CA 1
ATOM 1344 C C . ALA A 1 171 ? 0.886 -4.458 13.540 1.00 86.00 171 ALA A C 1
ATOM 1346 O O . ALA A 1 171 ? 0.060 -3.540 13.437 1.00 86.00 171 ALA A O 1
ATOM 1347 N N . PHE A 1 172 ? 0.778 -5.614 12.877 1.00 88.19 172 PHE A N 1
ATOM 1348 C CA . PHE A 1 172 ? -0.280 -5.953 11.936 1.00 88.19 172 PHE A CA 1
ATOM 1349 C C . PHE A 1 172 ? -0.972 -7.247 12.343 1.00 88.19 172 PHE A C 1
ATOM 1351 O O . PHE A 1 172 ? -0.332 -8.240 12.680 1.00 88.19 172 PHE A O 1
ATOM 1358 N N . PHE A 1 173 ? -2.296 -7.255 12.268 1.00 87.00 173 PHE A N 1
ATOM 135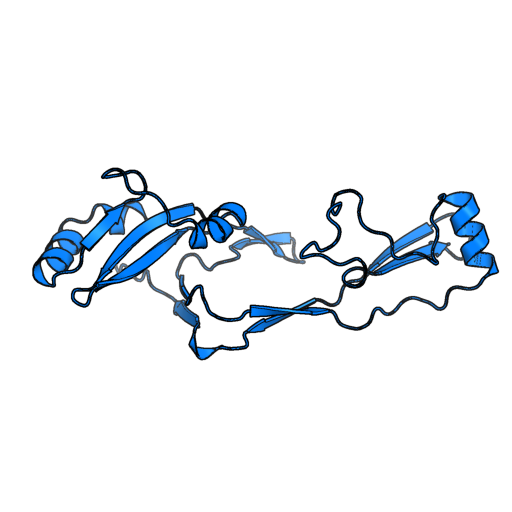9 C CA . PHE A 1 173 ? -3.083 -8.455 12.495 1.00 87.00 173 PHE A CA 1
ATOM 1360 C C . PHE A 1 173 ? -4.291 -8.469 11.566 1.00 87.00 173 PHE A C 1
ATOM 1362 O O . PHE A 1 173 ? -4.966 -7.454 11.407 1.00 87.00 173 PHE A O 1
ATOM 1369 N N . THR A 1 174 ? -4.588 -9.626 10.978 1.00 87.12 174 THR A N 1
ATOM 1370 C CA . THR A 1 174 ? -5.753 -9.791 10.103 1.00 87.12 174 THR A CA 1
ATOM 1371 C C . THR A 1 174 ? -6.697 -10.822 10.699 1.00 87.12 174 THR A C 1
ATOM 1373 O O . THR A 1 174 ? -6.303 -11.959 10.943 1.00 87.12 174 THR A O 1
ATOM 1376 N N . PHE A 1 175 ? -7.948 -10.427 10.917 1.00 84.56 175 PHE A N 1
ATOM 1377 C CA . PHE A 1 175 ? -9.043 -11.354 11.174 1.00 84.56 175 PHE A CA 1
ATOM 1378 C C . PHE A 1 175 ? -9.691 -11.723 9.845 1.00 84.56 175 PHE A C 1
ATOM 1380 O O . PHE A 1 175 ? -10.004 -10.839 9.051 1.00 84.56 175 PHE A O 1
ATOM 1387 N N . TYR A 1 176 ? -9.925 -13.011 9.626 1.00 80.50 176 TYR A N 1
ATOM 1388 C CA . TYR A 1 176 ? -10.677 -13.521 8.483 1.00 80.50 176 TYR A CA 1
ATOM 1389 C C . TYR A 1 176 ? -11.997 -14.127 8.960 1.00 80.50 176 TYR A C 1
ATOM 1391 O O . TYR A 1 176 ? -12.122 -14.519 10.120 1.00 80.50 176 TYR A O 1
ATOM 1399 N N . SER A 1 177 ? -12.962 -14.239 8.048 1.00 73.62 177 SER A N 1
ATOM 1400 C CA . SER A 1 177 ? -14.253 -14.901 8.284 1.00 73.62 177 SER A CA 1
ATOM 1401 C C . SER A 1 177 ? -15.113 -14.219 9.351 1.00 73.62 177 SER A C 1
ATOM 1403 O O . SER A 1 177 ? -15.836 -14.865 10.101 1.00 73.62 177 SER A O 1
ATOM 1405 N N . CYS A 1 178 ? -15.074 -12.890 9.398 1.00 65.62 178 CYS A N 1
ATOM 1406 C CA . CYS A 1 178 ? -15.761 -12.092 10.417 1.00 65.62 178 CYS A CA 1
ATOM 1407 C C . CYS A 1 178 ? -17.292 -12.025 10.224 1.00 65.62 178 CYS A C 1
ATOM 1409 O O . CYS A 1 178 ? -17.992 -11.411 11.025 1.00 65.62 178 CYS A O 1
ATOM 1411 N N . LEU A 1 179 ? -17.807 -12.634 9.151 1.00 57.69 179 LEU A N 1
ATOM 1412 C CA . LEU A 1 179 ? -19.217 -12.663 8.766 1.00 57.69 179 LEU A CA 1
ATOM 1413 C C . LEU A 1 179 ? -19.691 -14.107 8.559 1.00 57.69 179 LEU A C 1
ATOM 1415 O O . LEU A 1 179 ? -20.100 -14.492 7.470 1.00 57.69 179 LEU A O 1
ATOM 1419 N N . THR A 1 180 ? -19.678 -14.915 9.614 1.00 46.22 180 THR A N 1
ATOM 1420 C CA . THR A 1 180 ? -20.667 -15.993 9.753 1.00 46.22 180 THR A CA 1
ATOM 1421 C C . THR A 1 180 ? -21.850 -15.431 10.522 1.00 46.22 180 THR A C 1
ATOM 1423 O O . THR A 1 180 ? -21.970 -15.622 11.729 1.00 46.22 180 THR A O 1
ATOM 1426 N N . VAL A 1 181 ? -22.716 -14.692 9.829 1.00 46.38 181 VAL A N 1
ATOM 1427 C CA . VAL A 1 181 ? -24.090 -14.533 10.306 1.00 46.38 181 VAL A CA 1
ATOM 1428 C C . VAL A 1 181 ? -24.795 -15.813 9.881 1.00 46.38 181 VAL A C 1
ATOM 1430 O O . VAL A 1 181 ? -25.166 -15.959 8.720 1.00 46.38 181 VAL A O 1
ATOM 1433 N N . SER A 1 182 ? -24.878 -16.788 10.787 1.00 40.03 182 SER A N 1
ATOM 1434 C CA . SER A 1 182 ? -25.818 -17.893 10.623 1.00 40.03 182 SER A CA 1
ATOM 1435 C C . SER A 1 182 ? -27.213 -17.278 10.619 1.00 40.03 182 SER A C 1
ATOM 1437 O O . SER A 1 182 ? -27.654 -16.762 11.648 1.00 40.03 182 SER A O 1
ATOM 1439 N N . SER A 1 183 ? -27.841 -17.253 9.447 1.00 39.75 183 SER A N 1
ATOM 1440 C CA . SER A 1 183 ? -29.285 -17.061 9.311 1.00 39.75 183 SER A CA 1
ATOM 1441 C C . SER A 1 183 ? -30.045 -18.120 10.096 1.00 39.75 183 SER A C 1
ATOM 1443 O O . SER A 1 183 ? -29.620 -19.295 9.981 1.00 39.75 183 SER A O 1
#

Sequence (183 aa):
VLPVILNDTTIQQFADNRGFQMIRAGENNWSLPARYQKFVDAGLTPIAWFMTPRGRTFYLFGYDGIVTDDAGDVQYLMPQNGFFFAYSGARCDRYFGPGEVLPADPITQQLYSYWFGMDMSVPMIPAKIKNPGGIVTPQMFSCDAYPAGDNKKVTIRTQSAPIFATTQTDAFFTFYSCLTVSS